Protein AF-A0A1G1I8S2-F1 (afdb_monomer_lite)

pLDDT: mean 84.6, std 17.24, range [34.38, 97.88]

Foldseek 3Di:
DDPPDDLVVLLVVLLVVLVVVCLLPPCNVVLVVLVCQLVVDDDPSVVVSLVVLVVSCVVRVVSLSSLSSNLSSLVVVCVRPVDLVSLVVNLVSLVSNQVVCVVVDDDPCNVVSVVSNCVSCVSVVHHPPPPPDDPDPDPPDDDDD

Sequence (145 aa):
MDLHFDPAIAAQVAFQLASTRNELGPDRELAHELEATFSASAGEEATQAYRQLLILGDRHHDAQAFQEFLIYSTWQQAAEDPMAEHFHRGRELCSRFLARAETAGAVKSLAQVRALRASFLSALGEKEADEIGDEYDRDAIKGGD

Secondary structure (DSSP, 8-state):
------HHHHHHHHHHHHHHTTTTGGGHHHHHHHHHHHHH--THHHHHHHHHHHHHHHHTTT-HHHHHHHHHHHHHHHHHS--HHHHHHHHHHHHHHHHHHHHH---TTHHHHHHHHHHHHHHHTPPP--S--S-SSS-S-----

Radius of gyration: 18.28 Å; chains: 1; bounding box: 35×43×71 Å

Structure (mmCIF, N/CA/C/O backbone):
data_AF-A0A1G1I8S2-F1
#
_entry.id   AF-A0A1G1I8S2-F1
#
loop_
_atom_site.group_PDB
_atom_site.id
_atom_site.type_symbol
_atom_site.label_atom_id
_atom_site.label_alt_id
_atom_site.label_comp_id
_atom_site.label_asym_id
_atom_site.label_entity_id
_atom_site.label_seq_id
_atom_site.pdbx_PDB_ins_code
_atom_site.Cartn_x
_atom_site.Cartn_y
_atom_site.Cartn_z
_atom_site.occupancy
_atom_site.B_iso_or_equiv
_atom_site.auth_seq_id
_atom_site.auth_comp_id
_atom_site.auth_asym_id
_atom_site.auth_atom_id
_atom_site.pdbx_PDB_model_num
ATOM 1 N N . MET A 1 1 ? -3.981 23.234 -11.267 1.00 34.38 1 MET A N 1
ATOM 2 C CA . MET A 1 1 ? -3.387 23.476 -9.938 1.00 34.38 1 MET A CA 1
ATOM 3 C C . MET A 1 1 ? -2.998 22.102 -9.439 1.00 34.38 1 MET A C 1
ATOM 5 O O . MET A 1 1 ? -3.844 21.402 -8.899 1.00 34.38 1 MET A O 1
ATOM 9 N N . ASP A 1 2 ? -1.794 21.665 -9.802 1.00 45.53 2 ASP A N 1
ATOM 10 C CA . ASP A 1 2 ? -1.298 20.329 -9.479 1.00 45.53 2 ASP A CA 1
ATOM 11 C C . ASP A 1 2 ? -1.119 20.242 -7.968 1.00 45.53 2 ASP A C 1
ATOM 13 O O . ASP A 1 2 ? -0.178 20.807 -7.409 1.00 45.53 2 ASP A O 1
ATOM 17 N N . LEU A 1 3 ? -2.072 19.600 -7.286 1.00 46.50 3 LEU A N 1
ATOM 18 C CA . LEU A 1 3 ? -1.819 19.131 -5.933 1.00 46.50 3 LEU A CA 1
ATOM 19 C C . LEU A 1 3 ? -0.637 18.173 -6.046 1.00 46.50 3 LEU A C 1
ATOM 21 O O . LEU A 1 3 ? -0.761 17.108 -6.648 1.00 46.50 3 LEU A O 1
ATOM 25 N N . HIS A 1 4 ? 0.506 18.589 -5.509 1.00 63.44 4 HIS A N 1
ATOM 26 C CA . HIS A 1 4 ? 1.682 17.750 -5.375 1.00 63.44 4 HIS A CA 1
ATOM 27 C C . HIS A 1 4 ? 1.267 16.502 -4.588 1.00 63.44 4 HIS A C 1
ATOM 29 O O . HIS A 1 4 ? 0.949 16.584 -3.402 1.00 63.44 4 HIS A O 1
ATOM 35 N N . PHE A 1 5 ? 1.134 15.376 -5.287 1.00 76.75 5 PHE A N 1
ATOM 36 C CA . PHE A 1 5 ? 0.776 14.108 -4.677 1.00 76.75 5 PHE A CA 1
ATOM 37 C C . PHE A 1 5 ? 1.990 13.603 -3.904 1.00 76.75 5 PHE A C 1
ATOM 39 O O . PHE A 1 5 ? 3.005 13.265 -4.507 1.00 76.75 5 PHE A O 1
ATOM 46 N N . ASP A 1 6 ? 1.872 13.580 -2.580 1.00 88.25 6 ASP A N 1
ATOM 47 C CA . ASP A 1 6 ? 2.870 13.008 -1.685 1.00 88.25 6 ASP A CA 1
ATOM 48 C C . ASP A 1 6 ? 2.371 11.631 -1.206 1.00 88.25 6 ASP A C 1
ATOM 50 O O . ASP A 1 6 ? 1.392 11.567 -0.451 1.00 88.25 6 ASP A O 1
ATOM 54 N N . PRO A 1 7 ? 3.003 10.526 -1.642 1.00 86.56 7 PRO A N 1
ATOM 55 C CA . PRO A 1 7 ? 2.618 9.177 -1.241 1.00 86.56 7 PRO A CA 1
ATOM 56 C C . PRO A 1 7 ? 2.683 8.940 0.273 1.00 86.56 7 PRO A C 1
ATOM 58 O O . PRO A 1 7 ? 1.907 8.142 0.785 1.00 86.56 7 PRO A O 1
ATOM 61 N N . ALA A 1 8 ? 3.573 9.612 1.009 1.00 90.56 8 ALA A N 1
ATOM 62 C CA . ALA A 1 8 ? 3.678 9.491 2.465 1.00 90.56 8 ALA A CA 1
ATOM 63 C C . ALA A 1 8 ? 2.540 10.163 3.197 1.00 90.56 8 ALA A C 1
ATOM 65 O O . ALA A 1 8 ? 1.901 9.536 4.046 1.00 90.56 8 ALA A O 1
ATOM 66 N N . ILE A 1 9 ? 2.198 11.379 2.794 1.00 91.62 9 ILE A N 1
ATOM 67 C CA . ILE A 1 9 ? 1.018 12.043 3.345 1.00 91.62 9 ILE A CA 1
ATOM 68 C C . ILE A 1 9 ? -0.246 11.253 2.972 1.00 91.62 9 ILE A C 1
ATOM 70 O O . ILE A 1 9 ? -1.117 11.049 3.818 1.00 91.62 9 ILE A O 1
ATOM 74 N N . ALA A 1 10 ? -0.345 10.760 1.733 1.00 92.19 10 ALA A N 1
ATOM 75 C CA . ALA A 1 10 ? -1.489 9.971 1.281 1.00 92.19 10 ALA A CA 1
ATOM 76 C C . ALA A 1 10 ? -1.636 8.648 2.054 1.00 92.19 10 ALA A C 1
ATOM 78 O O . ALA A 1 10 ? -2.745 8.328 2.485 1.00 92.19 10 ALA A O 1
ATOM 79 N N . ALA A 1 11 ? -0.536 7.921 2.286 1.00 94.25 11 ALA A N 1
ATOM 80 C CA . ALA A 1 11 ? -0.514 6.710 3.108 1.00 94.25 11 ALA A CA 1
ATOM 81 C C . ALA A 1 11 ? -1.011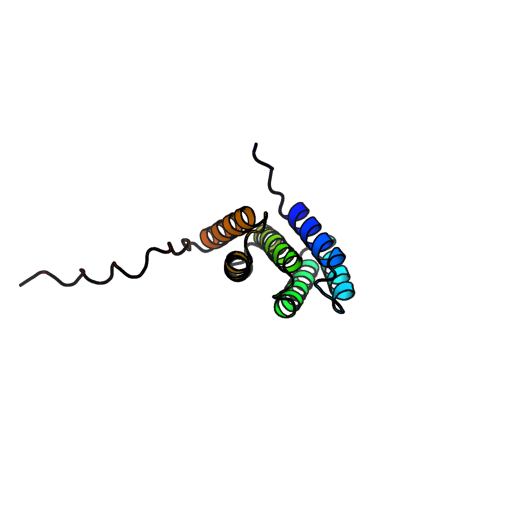 7.000 4.528 1.00 94.25 11 ALA A C 1
ATOM 83 O O . ALA A 1 11 ? -1.939 6.345 5.005 1.00 94.25 11 ALA A O 1
ATOM 84 N N . GLN A 1 12 ? -0.468 8.035 5.173 1.00 93.94 12 GLN A N 1
ATOM 85 C CA . GLN A 1 12 ? -0.847 8.395 6.536 1.00 93.94 12 GLN A CA 1
ATOM 86 C C . GLN A 1 12 ? -2.333 8.766 6.637 1.00 93.94 12 GLN A C 1
ATOM 88 O O . GLN A 1 12 ? -3.034 8.298 7.535 1.00 93.94 12 GLN A O 1
ATOM 93 N N . VAL A 1 13 ? -2.846 9.568 5.700 1.00 94.06 13 VAL A N 1
ATOM 94 C CA . VAL A 1 13 ? -4.268 9.945 5.657 1.00 94.06 13 VAL A CA 1
ATOM 95 C C . VAL A 1 13 ? -5.162 8.720 5.453 1.00 94.06 13 VAL A C 1
ATOM 97 O O . VAL A 1 13 ? -6.173 8.584 6.147 1.00 94.06 13 VAL A O 1
ATOM 100 N N . ALA A 1 14 ? -4.796 7.823 4.537 1.00 94.44 14 ALA A N 1
ATOM 101 C CA . ALA A 1 14 ? -5.543 6.598 4.271 1.00 94.44 14 ALA A CA 1
ATOM 102 C C . ALA A 1 14 ? -5.574 5.675 5.501 1.00 94.44 14 ALA A C 1
ATOM 104 O O . ALA A 1 14 ? -6.636 5.181 5.881 1.00 94.44 14 ALA A O 1
ATOM 105 N N . PHE A 1 15 ? -4.447 5.530 6.199 1.00 96.62 15 PHE A N 1
ATOM 106 C CA . PHE A 1 15 ? -4.366 4.725 7.415 1.00 96.62 15 PHE A CA 1
ATOM 107 C C . PHE A 1 15 ? -5.220 5.299 8.555 1.00 96.62 15 PHE A C 1
ATOM 109 O O . PHE A 1 15 ? -6.018 4.585 9.162 1.00 96.62 15 PHE A O 1
ATOM 116 N N . GLN A 1 16 ? -5.151 6.614 8.794 1.00 95.25 16 GLN A N 1
ATOM 117 C CA . GLN A 1 16 ? -6.000 7.283 9.790 1.00 95.25 16 GLN A CA 1
ATOM 118 C C . GLN A 1 16 ? -7.493 7.126 9.476 1.00 95.25 16 GLN A C 1
ATOM 120 O O . GLN A 1 16 ? -8.316 6.942 10.381 1.00 95.25 16 GLN A O 1
ATOM 125 N N . LEU A 1 17 ? -7.858 7.167 8.192 1.00 94.62 17 LEU A N 1
ATOM 126 C CA . LEU A 1 17 ? -9.229 6.941 7.752 1.00 94.62 17 LEU A CA 1
ATOM 127 C C . LEU A 1 17 ? -9.672 5.494 8.008 1.00 94.62 17 LEU A C 1
ATOM 129 O O . LEU A 1 17 ? -10.776 5.297 8.520 1.00 94.62 17 LEU A O 1
ATOM 133 N N . ALA A 1 18 ? -8.818 4.509 7.719 1.00 95.25 18 ALA A N 1
ATOM 134 C CA . ALA A 1 18 ? -9.076 3.096 7.999 1.00 95.25 18 ALA A CA 1
ATOM 135 C C . ALA A 1 18 ? -9.318 2.853 9.497 1.00 95.25 18 ALA A C 1
ATOM 137 O O . ALA A 1 18 ? -10.294 2.195 9.872 1.00 95.25 18 ALA A O 1
ATOM 138 N N . SER A 1 19 ? -8.499 3.460 10.362 1.00 93.50 19 SER A N 1
ATOM 139 C CA . SER A 1 19 ? -8.663 3.384 11.818 1.00 93.50 19 SER A CA 1
ATOM 140 C C . SER A 1 19 ? -9.941 4.071 12.298 1.00 93.50 19 SER A C 1
ATOM 142 O O . SER A 1 19 ? -10.679 3.497 13.097 1.00 93.50 19 SER A O 1
ATOM 144 N N . THR A 1 20 ? -10.258 5.260 1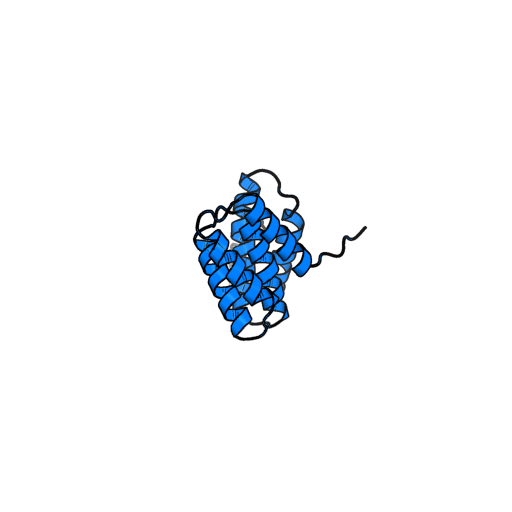1.774 1.00 94.94 20 THR A N 1
ATOM 145 C CA . THR A 1 20 ? -11.479 6.010 12.133 1.00 94.94 20 THR A CA 1
ATOM 146 C C . THR A 1 20 ? -12.748 5.255 11.742 1.00 94.94 20 THR A C 1
ATOM 148 O O . THR A 1 20 ? -13.736 5.257 12.473 1.00 94.94 20 THR A O 1
ATOM 151 N N . ARG A 1 21 ? -12.725 4.586 10.587 1.00 94.44 21 ARG A N 1
ATOM 152 C CA . ARG A 1 21 ? -13.821 3.744 10.092 1.00 94.44 21 ARG A CA 1
ATOM 153 C C . ARG A 1 21 ? -13.850 2.355 10.725 1.00 94.44 21 ARG A C 1
ATOM 155 O O . ARG A 1 21 ? -14.784 1.602 10.465 1.00 94.44 21 ARG A O 1
ATOM 162 N N . ASN A 1 22 ? -12.857 2.031 11.553 1.00 95.12 22 ASN A N 1
ATOM 163 C CA . ASN A 1 22 ? -12.676 0.723 12.167 1.00 95.12 22 ASN A CA 1
ATOM 164 C C . ASN A 1 22 ? -12.658 -0.421 11.132 1.00 95.12 22 ASN A C 1
ATOM 166 O O . ASN A 1 22 ? -13.179 -1.501 11.402 1.00 95.12 22 ASN A O 1
ATOM 170 N N . GLU A 1 23 ? -12.062 -0.182 9.954 1.00 95.38 23 GLU A N 1
ATOM 171 C CA . GLU A 1 23 ? -12.053 -1.147 8.840 1.00 95.38 23 GLU A CA 1
ATOM 172 C C . GLU A 1 23 ? -11.310 -2.444 9.198 1.00 95.38 23 GLU A C 1
ATOM 174 O O . GLU A 1 23 ? -11.647 -3.503 8.691 1.00 95.38 23 GLU A O 1
ATOM 179 N N . LEU A 1 24 ? -10.341 -2.371 10.115 1.00 96.06 24 LEU A N 1
ATOM 180 C CA . LEU A 1 24 ? -9.497 -3.500 10.526 1.00 96.06 24 LEU A CA 1
ATOM 181 C C . LEU A 1 24 ? -10.046 -4.300 11.716 1.00 96.06 24 LEU A C 1
ATOM 183 O O . LEU A 1 24 ? -9.479 -5.330 12.086 1.00 96.06 24 LEU A O 1
ATOM 187 N N . GLY A 1 25 ? -11.127 -3.824 12.344 1.00 95.06 25 GLY A N 1
ATOM 188 C CA . GLY A 1 25 ? -11.752 -4.468 13.499 1.00 95.06 25 GLY A CA 1
ATOM 189 C C . GLY A 1 25 ? -10.737 -4.900 14.577 1.00 95.06 25 GLY A C 1
ATOM 190 O O . GLY A 1 25 ? -10.075 -4.039 15.158 1.00 95.06 25 GLY A O 1
ATOM 191 N N . PRO A 1 26 ? -10.612 -6.209 14.875 1.00 95.50 26 PRO A N 1
ATOM 192 C CA . PRO A 1 26 ? -9.720 -6.710 15.921 1.00 95.50 26 PRO A CA 1
ATOM 193 C C . PRO A 1 26 ? -8.227 -6.594 15.582 1.00 95.50 26 PRO A C 1
ATOM 195 O O . PRO A 1 26 ? -7.413 -6.547 16.497 1.00 95.50 26 PRO A O 1
ATOM 198 N N . ASP A 1 27 ? -7.847 -6.516 14.302 1.00 97.12 27 ASP A N 1
ATOM 199 C CA . ASP A 1 27 ? -6.438 -6.403 13.898 1.00 97.12 27 ASP A CA 1
ATOM 200 C C . ASP A 1 27 ? -5.927 -4.946 13.956 1.00 97.12 27 ASP A C 1
ATOM 202 O O . ASP A 1 27 ? -4.784 -4.672 13.596 1.00 97.12 27 ASP A O 1
ATOM 206 N N . ARG A 1 28 ? -6.756 -3.991 14.411 1.00 96.00 28 ARG A N 1
ATOM 207 C CA . ARG A 1 28 ? -6.433 -2.555 14.422 1.00 96.00 28 ARG A CA 1
ATOM 208 C C . ARG A 1 28 ? -5.180 -2.230 15.236 1.00 96.00 28 ARG A C 1
ATOM 210 O O . ARG A 1 28 ? -4.356 -1.454 14.771 1.00 96.00 28 ARG A O 1
ATOM 217 N N . GLU A 1 29 ? -5.044 -2.784 16.441 1.00 96.75 29 GLU A N 1
ATOM 218 C CA . GLU A 1 29 ? -3.879 -2.514 17.302 1.00 96.75 29 GLU A CA 1
ATOM 219 C C . GLU A 1 29 ? -2.588 -3.017 16.656 1.00 96.75 29 GLU A C 1
ATOM 221 O O . GLU A 1 29 ? -1.637 -2.252 16.518 1.00 96.75 29 GLU A O 1
ATOM 226 N N . LEU A 1 30 ? -2.609 -4.248 16.138 1.00 97.38 30 LEU A N 1
ATOM 227 C CA . LEU A 1 30 ? -1.483 -4.817 15.402 1.00 97.38 30 LEU A CA 1
ATOM 228 C C . LEU A 1 30 ? -1.113 -3.963 14.180 1.00 97.38 30 LEU A C 1
ATOM 230 O O . LEU A 1 30 ? 0.061 -3.702 13.938 1.00 97.38 30 LEU A O 1
ATOM 234 N N . ALA A 1 31 ? -2.099 -3.492 13.416 1.00 97.56 31 ALA A N 1
ATOM 235 C CA . ALA A 1 31 ? -1.834 -2.633 12.268 1.00 97.56 31 ALA A CA 1
ATOM 236 C C . ALA A 1 31 ? -1.178 -1.302 12.667 1.00 97.56 31 ALA A C 1
ATOM 238 O O . ALA A 1 31 ? -0.307 -0.829 11.944 1.00 97.56 31 ALA A O 1
ATOM 239 N N . HIS A 1 32 ? -1.560 -0.711 13.806 1.00 97.38 32 HIS A N 1
ATOM 240 C CA . HIS A 1 32 ? -0.922 0.503 14.325 1.00 97.38 32 HIS A CA 1
ATOM 241 C C . HIS A 1 32 ? 0.528 0.266 14.744 1.00 97.38 32 HIS A C 1
ATOM 243 O O . HIS A 1 32 ? 1.375 1.110 14.471 1.00 97.38 32 HIS A O 1
ATOM 249 N N . GLU A 1 33 ? 0.824 -0.863 15.387 1.00 97.69 33 GLU A N 1
ATOM 250 C CA . GLU A 1 33 ? 2.198 -1.219 15.753 1.00 97.69 33 GLU A CA 1
ATOM 251 C C . GLU A 1 33 ? 3.069 -1.390 14.507 1.00 97.69 33 GLU A C 1
ATOM 253 O O . GLU A 1 33 ? 4.144 -0.802 14.413 1.00 97.69 33 GLU A O 1
ATOM 258 N N . LEU A 1 34 ? 2.571 -2.129 13.513 1.00 97.88 34 LEU A N 1
ATOM 259 C CA . LEU A 1 34 ? 3.284 -2.356 12.261 1.00 97.88 34 LEU A CA 1
ATOM 260 C C . LEU A 1 34 ? 3.473 -1.069 11.453 1.00 97.88 34 LEU A C 1
ATOM 262 O O . LEU A 1 34 ? 4.549 -0.858 10.903 1.00 97.88 34 LEU A O 1
ATOM 266 N N . GLU A 1 35 ? 2.461 -0.203 11.376 1.00 97.12 35 GLU A N 1
ATOM 267 C CA . GLU A 1 35 ? 2.588 1.095 10.706 1.00 97.12 35 GLU A CA 1
ATOM 268 C C . GLU A 1 35 ? 3.585 2.003 11.431 1.00 97.12 35 GLU A C 1
ATOM 270 O O . GLU A 1 35 ? 4.430 2.608 10.777 1.00 97.12 35 GLU A O 1
ATOM 275 N N . ALA A 1 36 ? 3.570 2.032 12.766 1.00 96.38 36 ALA A N 1
ATOM 276 C CA . ALA A 1 36 ? 4.540 2.799 13.540 1.00 96.38 36 ALA A CA 1
ATOM 277 C C . ALA A 1 36 ? 5.976 2.305 13.309 1.00 96.38 36 ALA A C 1
ATOM 279 O O . ALA A 1 36 ? 6.871 3.126 13.108 1.00 96.38 36 ALA A O 1
ATOM 280 N N . THR A 1 37 ? 6.204 0.986 13.289 1.00 96.62 37 THR A N 1
ATOM 281 C CA . THR A 1 37 ? 7.514 0.407 12.949 1.00 96.62 37 THR A CA 1
ATOM 282 C C . THR A 1 37 ? 7.907 0.736 11.513 1.00 96.62 37 THR A C 1
ATOM 284 O O . THR A 1 37 ? 9.022 1.188 11.276 1.00 96.62 37 THR A O 1
ATOM 287 N N . PHE A 1 38 ? 6.997 0.567 10.553 1.00 94.81 38 PHE A N 1
ATOM 288 C CA . PHE A 1 38 ? 7.242 0.889 9.149 1.00 94.81 38 PHE A CA 1
ATOM 289 C C . PHE A 1 38 ? 7.667 2.352 8.953 1.00 94.81 38 PHE A C 1
ATOM 291 O O . PHE A 1 38 ? 8.637 2.618 8.252 1.00 94.81 38 PHE A O 1
ATOM 298 N N . SER A 1 39 ? 6.977 3.285 9.609 1.00 91.94 39 SER A N 1
ATOM 299 C CA . SER A 1 39 ? 7.213 4.726 9.483 1.00 91.94 39 SER A CA 1
ATOM 300 C C . SER A 1 39 ? 8.429 5.232 10.276 1.00 91.94 39 SER A C 1
ATOM 302 O O . SER A 1 39 ? 8.976 6.283 9.943 1.00 91.94 39 SER A O 1
ATOM 304 N N . ALA A 1 40 ? 8.842 4.534 11.342 1.00 93.31 40 ALA A N 1
ATOM 305 C CA . ALA A 1 40 ? 9.940 4.956 12.220 1.00 93.31 40 ALA A CA 1
ATOM 306 C C . ALA A 1 40 ? 11.281 4.250 11.949 1.00 93.31 40 ALA A C 1
ATOM 308 O O . ALA A 1 40 ? 12.319 4.739 12.404 1.00 93.31 40 ALA A O 1
ATOM 309 N N . SER A 1 41 ? 11.266 3.123 11.235 1.00 91.94 41 SER A N 1
ATOM 310 C CA . SER A 1 41 ? 12.451 2.313 10.930 1.00 91.94 41 SER A CA 1
ATOM 311 C C . SER A 1 41 ? 12.869 2.426 9.458 1.00 91.94 41 SER A C 1
ATOM 313 O O . SER A 1 41 ? 12.228 3.098 8.657 1.00 91.94 41 SER A O 1
ATOM 315 N N . ALA A 1 42 ? 13.975 1.771 9.095 1.00 87.88 42 ALA A N 1
ATOM 316 C CA . ALA A 1 42 ? 14.474 1.681 7.721 1.00 87.88 42 ALA A CA 1
ATOM 317 C C . ALA A 1 42 ? 15.047 0.283 7.443 1.00 87.88 42 ALA A C 1
ATOM 319 O O . ALA A 1 42 ? 15.328 -0.482 8.373 1.00 87.88 42 ALA A O 1
ATOM 320 N N . GLY A 1 43 ? 15.255 -0.051 6.168 1.00 88.75 43 GLY A N 1
ATOM 321 C CA . GLY A 1 43 ? 15.865 -1.320 5.772 1.00 88.75 43 GLY A CA 1
ATOM 322 C C . GLY A 1 43 ? 15.023 -2.539 6.167 1.00 88.75 43 GLY A C 1
ATOM 323 O O . GLY A 1 43 ? 13.814 -2.578 5.937 1.00 88.75 43 GLY A O 1
ATOM 324 N N . GLU A 1 44 ? 15.660 -3.561 6.747 1.00 90.62 44 GLU A N 1
ATOM 325 C CA . GLU A 1 44 ? 15.012 -4.858 6.988 1.00 90.62 44 GLU A CA 1
ATOM 326 C C . GLU A 1 44 ? 13.820 -4.768 7.955 1.00 90.62 44 GLU A C 1
ATOM 328 O O . GLU A 1 44 ? 12.798 -5.408 7.720 1.00 90.62 44 GLU A O 1
ATOM 333 N N . GLU A 1 45 ? 13.910 -3.950 9.004 1.00 93.38 45 GLU A N 1
ATOM 334 C CA . GLU A 1 45 ? 12.832 -3.811 9.991 1.00 93.38 45 GLU A CA 1
ATOM 335 C C . GLU A 1 45 ? 11.574 -3.183 9.370 1.00 93.38 45 GLU A C 1
ATOM 337 O O . GLU A 1 45 ? 10.476 -3.729 9.506 1.00 93.38 45 GLU A O 1
ATOM 342 N N . ALA A 1 46 ? 11.739 -2.100 8.601 1.00 92.19 46 ALA A N 1
ATOM 343 C CA . ALA A 1 46 ? 10.642 -1.484 7.855 1.00 92.19 46 ALA A CA 1
ATOM 344 C C . ALA A 1 46 ? 10.063 -2.454 6.810 1.00 92.19 46 ALA A C 1
ATOM 346 O O . ALA A 1 46 ? 8.845 -2.608 6.707 1.00 92.19 46 ALA A O 1
ATOM 347 N N . THR A 1 47 ? 10.927 -3.190 6.103 1.00 91.56 47 THR A N 1
ATOM 348 C CA . THR A 1 47 ? 10.513 -4.197 5.111 1.00 91.56 47 THR A CA 1
ATOM 349 C C . THR A 1 47 ? 9.680 -5.311 5.751 1.00 91.56 47 THR A C 1
ATOM 351 O O . THR A 1 47 ? 8.668 -5.744 5.193 1.00 91.56 47 THR A O 1
ATOM 354 N N . GLN A 1 48 ? 10.076 -5.798 6.930 1.00 94.94 48 GLN A N 1
ATOM 355 C CA . GLN A 1 48 ? 9.329 -6.825 7.656 1.00 94.94 48 GLN A CA 1
ATOM 356 C C . GLN A 1 48 ? 7.969 -6.300 8.129 1.00 94.94 48 GLN A C 1
ATOM 358 O O . GLN A 1 48 ? 6.960 -6.981 7.925 1.00 94.94 48 GLN A O 1
ATOM 363 N N . ALA A 1 49 ? 7.918 -5.087 8.686 1.00 96.81 49 ALA A N 1
ATOM 364 C CA . ALA A 1 49 ? 6.667 -4.453 9.093 1.00 96.81 49 ALA A CA 1
ATOM 365 C C . ALA A 1 49 ? 5.712 -4.265 7.901 1.00 96.81 49 ALA A C 1
ATOM 367 O O . ALA A 1 49 ? 4.548 -4.666 7.962 1.00 96.81 49 ALA A O 1
ATOM 368 N N . TYR A 1 50 ? 6.227 -3.776 6.771 1.00 95.94 50 TYR A N 1
ATOM 369 C CA . TYR A 1 50 ? 5.492 -3.664 5.512 1.00 95.94 50 TYR A CA 1
ATOM 370 C C . TYR A 1 50 ? 4.937 -5.012 5.030 1.00 95.94 50 TYR A C 1
ATOM 372 O O . TYR A 1 50 ? 3.759 -5.116 4.682 1.00 95.94 50 TYR A O 1
ATOM 380 N N . ARG A 1 51 ? 5.737 -6.083 5.060 1.00 95.69 51 ARG A N 1
ATOM 381 C CA . ARG A 1 51 ? 5.269 -7.430 4.686 1.00 95.69 51 ARG A CA 1
ATOM 382 C C . ARG A 1 51 ? 4.131 -7.918 5.584 1.00 95.69 51 ARG A C 1
ATOM 384 O O . ARG A 1 51 ? 3.186 -8.523 5.084 1.00 95.69 51 ARG A O 1
ATOM 391 N N . GLN A 1 52 ? 4.180 -7.640 6.886 1.00 97.88 52 GLN A N 1
ATOM 392 C CA . GLN A 1 52 ? 3.081 -7.982 7.796 1.00 97.88 52 GLN A CA 1
ATOM 393 C C . GLN A 1 52 ? 1.820 -7.146 7.519 1.00 97.88 52 GLN A C 1
ATOM 395 O O . GLN A 1 52 ? 0.714 -7.688 7.532 1.00 97.88 52 GLN A O 1
ATOM 400 N N . LEU A 1 53 ? 1.966 -5.861 7.178 1.00 97.88 53 LEU A N 1
ATOM 401 C CA . LEU A 1 53 ? 0.849 -5.016 6.738 1.00 97.88 53 LEU A CA 1
ATOM 402 C C . LEU A 1 53 ? 0.191 -5.563 5.463 1.00 97.88 53 LEU A C 1
ATOM 404 O O . LEU A 1 53 ? -1.036 -5.598 5.379 1.00 97.88 53 LEU A O 1
ATOM 408 N N . LEU A 1 54 ? 0.976 -6.067 4.504 1.00 97.06 54 LEU A N 1
ATOM 409 C CA . LEU A 1 54 ? 0.441 -6.735 3.312 1.00 97.06 54 LEU A CA 1
ATOM 410 C C . LEU A 1 54 ? -0.377 -7.988 3.657 1.00 97.06 54 LEU A C 1
ATOM 412 O O . LEU A 1 54 ? -1.428 -8.203 3.056 1.00 97.06 54 LEU A O 1
ATOM 416 N N . ILE A 1 55 ? 0.078 -8.795 4.622 1.00 96.88 55 ILE A N 1
ATOM 417 C CA . ILE A 1 55 ? -0.646 -9.991 5.087 1.00 96.88 55 ILE A CA 1
ATOM 418 C C . ILE A 1 55 ? -1.979 -9.598 5.736 1.00 96.88 55 ILE A C 1
ATOM 420 O O . ILE A 1 55 ? -3.007 -10.229 5.477 1.00 96.88 55 ILE A O 1
ATOM 424 N N . LEU A 1 56 ? -1.992 -8.535 6.548 1.00 96.81 56 LEU A N 1
ATOM 425 C CA . LEU A 1 56 ? -3.241 -7.964 7.058 1.00 96.81 56 LEU A CA 1
ATOM 426 C C . LEU A 1 56 ? -4.139 -7.483 5.913 1.00 96.81 56 LEU A C 1
ATOM 428 O O . LEU A 1 56 ? -5.348 -7.695 5.956 1.00 96.81 56 LEU A O 1
ATOM 432 N N . GLY A 1 57 ? -3.553 -6.909 4.864 1.00 95.50 57 GLY A N 1
ATOM 433 C CA . GLY A 1 57 ? -4.260 -6.458 3.669 1.00 95.50 57 GLY A CA 1
ATOM 434 C C . GLY A 1 57 ? -5.018 -7.565 2.956 1.00 95.50 57 GLY A C 1
ATOM 435 O O . GLY A 1 57 ? -6.158 -7.359 2.551 1.00 95.50 57 GLY A O 1
ATOM 436 N N . ASP A 1 58 ? -4.421 -8.749 2.842 1.00 94.06 58 ASP A N 1
ATOM 437 C CA . ASP A 1 58 ? -5.083 -9.899 2.225 1.00 94.06 58 ASP A CA 1
ATOM 438 C C . ASP A 1 58 ? -6.271 -10.402 3.076 1.00 94.06 58 ASP A C 1
ATOM 440 O O . ASP A 1 58 ? -7.284 -10.846 2.529 1.00 94.06 58 ASP A O 1
ATOM 444 N N . ARG A 1 59 ? -6.202 -10.271 4.412 1.00 94.50 59 ARG A N 1
ATOM 445 C CA . ARG A 1 59 ? -7.323 -10.585 5.325 1.00 94.50 59 ARG A CA 1
ATOM 446 C C . ARG A 1 59 ? -8.445 -9.543 5.252 1.00 94.50 59 ARG A C 1
ATOM 448 O O . ARG A 1 59 ? -9.610 -9.915 5.352 1.00 94.50 59 ARG A O 1
ATOM 455 N N . HIS A 1 60 ? -8.091 -8.278 5.028 1.00 94.00 60 HIS A N 1
ATOM 456 C CA . HIS A 1 60 ? -8.990 -7.117 4.980 1.00 94.00 60 HIS A CA 1
ATOM 457 C C . HIS A 1 60 ? -9.092 -6.534 3.564 1.00 94.00 60 HIS A C 1
ATOM 459 O O . HIS A 1 60 ? -8.948 -5.330 3.343 1.00 94.00 60 HIS A O 1
ATOM 465 N N . HIS A 1 61 ? -9.323 -7.390 2.567 1.00 89.81 61 HIS A N 1
ATOM 466 C CA . HIS A 1 61 ? -9.451 -6.976 1.161 1.00 89.81 61 HIS A CA 1
ATOM 467 C C . HIS A 1 61 ? -10.639 -6.024 0.921 1.00 89.81 61 HIS A C 1
ATOM 469 O O . HIS A 1 61 ? -10.691 -5.311 -0.088 1.00 89.81 61 HIS A O 1
ATOM 475 N N . ASP A 1 62 ? -11.599 -5.997 1.848 1.00 89.75 62 ASP A N 1
ATOM 476 C CA . ASP A 1 62 ? -12.754 -5.118 1.824 1.00 89.75 62 ASP A CA 1
ATOM 477 C C . ASP A 1 62 ? -12.530 -3.756 2.527 1.00 89.75 62 ASP A C 1
ATOM 479 O O . ASP A 1 62 ? -13.299 -2.817 2.281 1.00 89.75 62 ASP A O 1
ATOM 483 N N . ALA A 1 63 ? -11.443 -3.596 3.289 1.00 93.50 63 ALA A N 1
ATOM 484 C CA . ALA A 1 63 ? -11.051 -2.360 3.971 1.00 93.50 63 ALA A CA 1
ATOM 485 C C . ALA A 1 63 ? -10.489 -1.320 2.990 1.00 93.50 63 ALA A C 1
ATOM 487 O O . ALA A 1 63 ? -9.296 -1.276 2.703 1.00 93.50 63 ALA A O 1
ATOM 488 N N . GLN A 1 64 ? -11.364 -0.495 2.422 1.00 92.31 64 GLN A N 1
ATOM 489 C CA . GLN A 1 64 ? -11.017 0.394 1.316 1.00 92.31 64 GLN A CA 1
ATOM 490 C C . GLN A 1 64 ? -9.871 1.364 1.638 1.00 92.31 64 GLN A C 1
ATOM 492 O O . GLN A 1 64 ? -8.934 1.468 0.848 1.00 92.31 64 GLN A O 1
ATOM 497 N N . ALA A 1 65 ? -9.937 2.075 2.763 1.00 93.56 65 ALA A N 1
ATOM 498 C CA . ALA A 1 65 ? -8.900 3.029 3.135 1.00 93.56 65 ALA A CA 1
ATOM 499 C C . ALA A 1 65 ? -7.597 2.308 3.512 1.00 93.56 65 ALA A C 1
ATOM 501 O O . ALA A 1 65 ? -6.508 2.801 3.222 1.00 93.56 65 ALA A O 1
ATOM 502 N N . PHE A 1 66 ? -7.686 1.100 4.075 1.00 96.62 66 PHE A N 1
ATOM 503 C CA . PHE A 1 66 ? -6.491 0.299 4.329 1.00 96.62 66 PHE A CA 1
ATOM 504 C C . PHE A 1 66 ? -5.821 -0.184 3.035 1.00 96.62 66 PHE A C 1
ATOM 506 O O . PHE A 1 66 ? -4.600 -0.135 2.921 1.00 96.62 66 PHE A O 1
ATOM 513 N N . GLN A 1 67 ? -6.591 -0.580 2.019 1.00 95.94 67 GLN A N 1
ATOM 514 C CA . GLN A 1 67 ? -6.030 -0.943 0.713 1.00 95.94 67 GLN A CA 1
ATOM 515 C C . GLN A 1 67 ? -5.351 0.254 0.025 1.00 95.94 67 GLN A C 1
ATOM 517 O O . GLN A 1 67 ? -4.295 0.088 -0.583 1.00 95.94 67 GLN A O 1
ATOM 522 N N . GLU A 1 68 ? -5.903 1.466 0.153 1.00 94.75 68 GLU A N 1
ATOM 523 C CA . GLU A 1 68 ? -5.243 2.695 -0.320 1.00 94.75 68 GLU A CA 1
ATOM 524 C C . GLU A 1 68 ? -3.906 2.925 0.389 1.00 94.75 68 GLU A C 1
ATOM 526 O O . GLU A 1 68 ? -2.900 3.179 -0.274 1.00 94.75 68 GLU A O 1
ATOM 531 N N . PHE A 1 69 ? -3.879 2.775 1.717 1.00 96.69 69 PHE A N 1
ATOM 532 C CA . PHE A 1 69 ? -2.646 2.835 2.500 1.00 96.69 69 PHE A CA 1
ATOM 533 C C . PHE A 1 69 ? -1.593 1.861 1.956 1.00 96.69 69 PHE A C 1
ATOM 535 O O . PHE A 1 69 ? -0.480 2.284 1.655 1.00 96.69 69 PHE A O 1
ATOM 542 N N . LEU A 1 70 ? -1.956 0.594 1.726 1.00 97.62 70 LEU A N 1
ATOM 543 C CA . LEU A 1 70 ? -1.022 -0.406 1.202 1.00 97.62 70 LEU A CA 1
ATOM 544 C C . LEU A 1 70 ? -0.485 -0.038 -0.184 1.00 97.62 70 LEU A C 1
ATOM 546 O O . LEU A 1 70 ? 0.704 -0.222 -0.434 1.00 97.62 70 LEU A O 1
ATOM 550 N N . ILE A 1 71 ? -1.313 0.511 -1.077 1.00 96.50 71 ILE A N 1
ATOM 551 C CA . ILE A 1 71 ? -0.870 0.976 -2.402 1.00 96.50 71 ILE A CA 1
ATOM 552 C C . ILE A 1 71 ? 0.184 2.082 -2.261 1.00 96.50 71 ILE A C 1
ATOM 554 O O . ILE A 1 71 ? 1.239 2.018 -2.898 1.00 96.50 71 ILE A O 1
ATOM 558 N N . TYR A 1 72 ? -0.075 3.076 -1.411 1.00 95.56 72 TYR A N 1
ATOM 559 C CA . TYR A 1 72 ? 0.837 4.200 -1.205 1.00 95.56 72 TYR A CA 1
ATOM 560 C C . TYR A 1 72 ? 2.140 3.778 -0.516 1.00 95.56 72 TYR A C 1
ATOM 562 O O . TYR A 1 72 ? 3.217 4.165 -0.969 1.00 95.56 72 TYR A O 1
ATOM 570 N N . SER A 1 73 ? 2.069 2.919 0.501 1.00 95.25 73 SER A N 1
ATOM 571 C CA . SER A 1 73 ? 3.250 2.351 1.161 1.00 95.25 73 SER A CA 1
ATOM 572 C C . SER A 1 73 ? 4.065 1.457 0.225 1.00 95.25 73 SER A C 1
ATOM 574 O O . SER A 1 73 ? 5.291 1.492 0.253 1.00 95.25 73 SER A O 1
ATOM 576 N N . THR A 1 74 ? 3.416 0.709 -0.674 1.00 96.19 74 THR A N 1
ATOM 577 C CA . THR A 1 74 ? 4.126 -0.097 -1.686 1.00 96.19 74 THR A CA 1
ATOM 578 C C . THR A 1 74 ? 4.933 0.781 -2.636 1.00 96.19 74 THR A C 1
ATOM 580 O O . THR A 1 74 ? 6.052 0.431 -3.003 1.00 96.19 74 THR A O 1
ATOM 583 N N . TRP A 1 75 ? 4.388 1.937 -3.027 1.00 94.06 75 TRP A N 1
ATOM 584 C CA . TRP A 1 75 ? 5.114 2.895 -3.859 1.00 94.06 75 TRP A CA 1
ATOM 585 C C . TRP A 1 75 ? 6.355 3.445 -3.148 1.00 94.06 75 TRP A C 1
ATOM 587 O O . TRP A 1 75 ? 7.411 3.548 -3.765 1.00 94.06 75 TRP A O 1
ATOM 597 N N . GLN A 1 76 ? 6.254 3.749 -1.851 1.00 91.62 76 GLN A N 1
ATOM 598 C CA . GLN A 1 76 ? 7.411 4.173 -1.053 1.00 91.62 76 GLN A CA 1
ATOM 599 C C . GLN A 1 76 ? 8.485 3.091 -0.996 1.00 91.62 76 GLN A C 1
ATOM 601 O O . GLN A 1 76 ? 9.651 3.388 -1.225 1.00 91.62 76 GLN A O 1
ATOM 606 N N . GLN A 1 77 ? 8.089 1.838 -0.755 1.00 91.94 77 GLN A N 1
ATOM 607 C CA . GLN A 1 77 ? 9.021 0.711 -0.719 1.00 91.94 77 GLN A CA 1
ATOM 608 C C . GLN A 1 77 ? 9.708 0.499 -2.065 1.00 91.94 77 GLN A C 1
ATOM 610 O O . GLN A 1 77 ? 10.919 0.355 -2.103 1.00 91.94 77 GLN A O 1
ATOM 615 N N . ALA A 1 78 ? 8.974 0.580 -3.177 1.00 91.25 78 ALA A N 1
ATOM 616 C CA . ALA A 1 78 ? 9.563 0.488 -4.512 1.00 91.25 78 ALA A CA 1
ATOM 617 C C . ALA A 1 78 ? 10.516 1.656 -4.842 1.00 91.25 78 ALA A C 1
ATOM 619 O O . ALA A 1 78 ? 11.404 1.510 -5.681 1.00 91.25 78 ALA A O 1
ATOM 620 N N . ALA A 1 79 ? 10.319 2.823 -4.220 1.00 87.62 79 ALA A N 1
ATOM 621 C CA . ALA A 1 79 ? 11.205 3.975 -4.370 1.00 87.62 79 ALA A CA 1
ATOM 622 C C . ALA A 1 79 ? 12.467 3.872 -3.493 1.00 87.62 79 ALA A C 1
ATOM 624 O O . ALA A 1 79 ? 13.519 4.363 -3.899 1.00 87.62 79 ALA A O 1
ATOM 625 N N . GLU A 1 80 ? 12.366 3.254 -2.312 1.00 87.50 80 GLU A N 1
ATOM 626 C CA . GLU A 1 80 ? 13.490 3.011 -1.397 1.00 87.50 80 GLU A CA 1
ATOM 627 C C . GLU A 1 80 ? 14.347 1.819 -1.847 1.00 87.50 80 GLU A C 1
ATOM 629 O O . GLU A 1 80 ? 15.571 1.929 -1.913 1.00 87.50 80 GLU A O 1
ATOM 634 N N . ASP A 1 81 ? 13.702 0.709 -2.212 1.00 87.31 81 ASP A N 1
ATOM 635 C CA . ASP A 1 81 ? 14.324 -0.519 -2.698 1.00 87.31 81 ASP A CA 1
ATOM 636 C C . ASP A 1 81 ? 13.642 -0.975 -4.004 1.00 87.31 81 ASP A C 1
ATOM 638 O O . ASP A 1 81 ? 12.577 -1.604 -3.984 1.00 87.31 81 ASP A O 1
ATOM 642 N N . PRO A 1 82 ? 14.214 -0.650 -5.180 1.00 86.06 82 PRO A N 1
ATOM 643 C CA . PRO A 1 82 ? 13.584 -0.878 -6.477 1.00 86.06 82 PRO A CA 1
ATOM 644 C C . PRO A 1 82 ? 13.697 -2.343 -6.934 1.00 86.06 82 PRO A C 1
ATOM 646 O O . PRO A 1 82 ? 14.130 -2.642 -8.051 1.00 86.06 82 PRO A O 1
ATOM 649 N N . MET A 1 83 ? 13.280 -3.283 -6.088 1.00 88.81 83 MET A N 1
ATOM 650 C CA . MET A 1 83 ? 13.128 -4.691 -6.444 1.00 88.81 83 MET A CA 1
ATOM 651 C C . MET A 1 83 ? 11.858 -4.907 -7.274 1.00 88.81 83 MET A C 1
ATOM 653 O O . MET A 1 83 ? 10.783 -4.403 -6.946 1.00 88.81 83 MET A O 1
ATOM 657 N N . ALA A 1 84 ? 11.953 -5.752 -8.307 1.00 89.62 84 ALA A N 1
ATOM 658 C CA . ALA A 1 84 ? 10.826 -6.123 -9.173 1.00 89.62 84 ALA A CA 1
ATOM 659 C C . ALA A 1 84 ? 9.588 -6.612 -8.391 1.00 89.62 84 ALA A C 1
ATOM 661 O O . ALA A 1 84 ? 8.453 -6.358 -8.791 1.00 89.62 84 ALA A O 1
ATOM 662 N N . GLU A 1 85 ? 9.800 -7.274 -7.250 1.00 91.12 85 GLU A N 1
ATOM 663 C CA . GLU A 1 85 ? 8.739 -7.766 -6.366 1.00 91.12 85 GLU A CA 1
ATOM 664 C C . GLU A 1 85 ? 7.804 -6.644 -5.882 1.00 91.12 85 GLU A C 1
ATOM 666 O O . GLU A 1 85 ? 6.582 -6.802 -5.934 1.00 91.12 85 GLU A O 1
ATOM 671 N N . HIS A 1 86 ? 8.348 -5.486 -5.488 1.00 92.81 86 HIS A N 1
ATOM 672 C CA . HIS A 1 86 ? 7.546 -4.349 -5.030 1.00 92.81 86 HIS A CA 1
ATOM 673 C C . HIS A 1 86 ? 6.689 -3.772 -6.157 1.00 92.81 86 HIS A C 1
ATOM 675 O O . HIS A 1 86 ? 5.510 -3.481 -5.946 1.00 92.81 86 HIS A O 1
ATOM 681 N N . PHE A 1 87 ? 7.232 -3.682 -7.374 1.00 93.69 87 PHE A N 1
ATOM 682 C CA . PHE A 1 87 ? 6.472 -3.207 -8.531 1.00 93.69 87 PHE A CA 1
ATOM 683 C C . PHE A 1 87 ? 5.358 -4.185 -8.928 1.00 93.69 87 PHE A C 1
ATOM 685 O O . PHE A 1 87 ? 4.224 -3.762 -9.165 1.00 93.69 87 PHE A O 1
ATOM 692 N N . HIS A 1 88 ? 5.628 -5.495 -8.930 1.00 94.38 88 HIS A N 1
ATOM 693 C CA . HIS A 1 88 ? 4.597 -6.508 -9.180 1.00 94.38 88 HIS A CA 1
ATOM 694 C C . HIS A 1 88 ? 3.485 -6.469 -8.127 1.00 94.38 88 HIS A C 1
ATOM 696 O O . HIS A 1 88 ? 2.303 -6.504 -8.489 1.00 94.38 88 HIS A O 1
ATOM 702 N N . ARG A 1 89 ? 3.840 -6.344 -6.842 1.00 95.19 89 ARG A N 1
ATOM 703 C CA . ARG A 1 89 ? 2.864 -6.237 -5.751 1.00 95.19 89 ARG A CA 1
ATOM 704 C C . ARG A 1 89 ? 2.039 -4.957 -5.857 1.00 95.19 89 ARG A C 1
ATOM 706 O O . ARG A 1 89 ? 0.818 -5.013 -5.733 1.00 95.19 89 ARG A O 1
ATOM 713 N N . GLY A 1 90 ? 2.675 -3.825 -6.157 1.00 95.19 90 GLY A N 1
ATOM 714 C CA . GLY A 1 90 ? 1.996 -2.544 -6.358 1.00 95.19 90 GLY A CA 1
ATOM 715 C C . GLY A 1 90 ? 0.994 -2.596 -7.509 1.00 95.19 90 GLY A C 1
ATOM 716 O O . GLY A 1 90 ? -0.152 -2.165 -7.360 1.00 95.19 90 GLY A O 1
ATOM 717 N N . ARG A 1 91 ? 1.375 -3.220 -8.631 1.00 95.44 91 ARG A N 1
ATOM 718 C CA . ARG A 1 91 ? 0.484 -3.471 -9.772 1.00 95.44 91 ARG A CA 1
ATOM 719 C C . ARG A 1 91 ? -0.725 -4.325 -9.378 1.00 95.44 91 ARG A C 1
ATOM 721 O O . ARG A 1 91 ? -1.851 -4.012 -9.772 1.00 95.44 91 ARG A O 1
ATOM 728 N N . GLU A 1 92 ? -0.510 -5.390 -8.608 1.00 95.25 92 GLU A N 1
ATOM 729 C CA . GLU A 1 92 ? -1.576 -6.281 -8.137 1.00 95.25 92 GLU A CA 1
ATOM 730 C C . GLU A 1 92 ? -2.566 -5.552 -7.215 1.00 95.25 92 GLU A C 1
ATOM 732 O O . GLU A 1 92 ? -3.777 -5.613 -7.447 1.00 95.25 92 GLU A O 1
ATOM 737 N N . LEU A 1 93 ? -2.062 -4.818 -6.218 1.00 95.69 93 LEU A N 1
ATOM 738 C CA . LEU A 1 93 ? -2.882 -4.039 -5.285 1.00 95.69 93 LEU A CA 1
ATOM 739 C C . LEU A 1 93 ? -3.734 -3.002 -6.024 1.00 95.69 93 LEU A C 1
ATOM 741 O O . LEU A 1 93 ? -4.949 -2.951 -5.827 1.00 95.69 93 LEU A O 1
ATOM 745 N N . CYS A 1 94 ? -3.127 -2.238 -6.940 1.00 94.94 94 CYS A N 1
ATOM 746 C CA . CYS A 1 94 ? -3.857 -1.274 -7.763 1.00 94.94 94 CYS A CA 1
ATOM 747 C C . CYS A 1 94 ? -4.960 -1.950 -8.587 1.00 94.94 94 CYS A C 1
ATOM 749 O O . CYS A 1 94 ? -6.079 -1.447 -8.655 1.00 94.94 94 CYS A O 1
ATOM 751 N N . SER A 1 95 ? -4.663 -3.093 -9.209 1.00 93.56 95 SER A N 1
ATOM 752 C CA . SER A 1 95 ? -5.616 -3.799 -10.075 1.00 93.56 95 SER A CA 1
ATOM 753 C C . SER A 1 95 ? -6.832 -4.296 -9.295 1.00 93.56 95 SER A C 1
ATOM 755 O O . SER A 1 95 ? -7.967 -4.054 -9.705 1.00 93.56 95 SER A O 1
ATOM 757 N N . ARG A 1 96 ? -6.606 -4.925 -8.134 1.00 92.44 96 ARG A N 1
ATOM 758 C CA . ARG A 1 96 ? -7.682 -5.389 -7.244 1.00 92.44 96 ARG A CA 1
ATOM 759 C C . ARG A 1 96 ? -8.528 -4.222 -6.730 1.00 92.44 96 ARG A C 1
ATOM 761 O O . ARG A 1 96 ? -9.756 -4.303 -6.737 1.00 92.44 96 ARG A O 1
ATOM 768 N N . PHE A 1 97 ? -7.880 -3.131 -6.319 1.00 92.25 97 PHE A N 1
ATOM 769 C CA . PHE A 1 97 ? -8.565 -1.944 -5.814 1.00 92.25 97 PHE A CA 1
ATOM 770 C C . PHE A 1 97 ? -9.466 -1.302 -6.874 1.00 92.25 97 PHE A C 1
ATOM 772 O O . PHE A 1 97 ? -10.636 -1.029 -6.603 1.00 92.25 97 PHE A O 1
ATOM 779 N N . LEU A 1 98 ? -8.946 -1.095 -8.089 1.00 91.50 98 LEU A N 1
ATOM 780 C CA . LEU A 1 98 ? -9.687 -0.460 -9.182 1.00 91.50 98 LEU A CA 1
ATOM 781 C C . LEU A 1 98 ? -10.896 -1.292 -9.616 1.00 91.50 98 LEU A C 1
ATOM 783 O O . LEU A 1 98 ? -11.994 -0.744 -9.685 1.00 91.50 98 LEU A O 1
ATOM 787 N N . ALA A 1 99 ? -10.727 -2.607 -9.796 1.00 89.56 99 ALA A N 1
ATOM 788 C CA . ALA A 1 99 ? -11.825 -3.502 -10.170 1.00 89.56 99 ALA A CA 1
ATOM 789 C C . ALA A 1 99 ? -12.995 -3.435 -9.168 1.00 89.56 99 ALA A C 1
ATOM 791 O O . ALA A 1 99 ? -14.172 -3.420 -9.538 1.00 89.56 99 ALA A O 1
ATOM 792 N N . ARG A 1 100 ? -12.681 -3.333 -7.872 1.00 85.88 100 ARG A N 1
ATOM 793 C CA . ARG A 1 100 ? -13.695 -3.189 -6.825 1.00 85.88 100 ARG A CA 1
ATOM 794 C C . ARG A 1 100 ? -14.330 -1.801 -6.814 1.00 85.88 100 ARG A C 1
ATOM 796 O O . ARG A 1 100 ? -15.547 -1.680 -6.679 1.00 85.88 100 ARG A O 1
ATOM 803 N N . ALA A 1 101 ? -13.526 -0.752 -6.939 1.00 82.50 101 ALA A N 1
ATOM 804 C CA . ALA A 1 101 ? -14.012 0.618 -6.859 1.00 82.50 101 ALA A CA 1
ATOM 805 C C . ALA A 1 101 ? -14.893 1.022 -8.053 1.00 82.50 101 ALA A C 1
ATOM 807 O O . ALA A 1 101 ? -15.815 1.823 -7.888 1.00 82.50 101 ALA A O 1
ATOM 808 N N . GLU A 1 102 ? -14.663 0.439 -9.229 1.00 73.25 102 GLU A N 1
ATOM 809 C CA . GLU A 1 102 ? -15.533 0.595 -10.402 1.00 73.25 102 GLU A CA 1
ATOM 810 C C . GLU A 1 102 ? -16.938 0.035 -10.150 1.00 73.25 102 GLU A C 1
ATOM 812 O O . GLU A 1 102 ? -17.924 0.628 -10.580 1.00 73.25 102 GLU A O 1
ATOM 817 N N . THR A 1 103 ? -17.043 -1.026 -9.348 1.00 72.81 103 THR A N 1
ATOM 818 C CA . THR A 1 103 ? -18.330 -1.601 -8.930 1.00 72.81 103 THR A CA 1
ATOM 819 C C . THR A 1 103 ? -19.017 -0.762 -7.841 1.00 72.81 103 THR A C 1
ATOM 821 O O . THR A 1 103 ? -20.243 -0.695 -7.787 1.00 72.81 103 THR A O 1
ATOM 824 N N . ALA A 1 104 ? -18.243 -0.109 -6.967 1.00 69.44 104 ALA A N 1
ATOM 825 C CA . ALA A 1 104 ? -18.751 0.606 -5.791 1.00 69.44 104 ALA A CA 1
ATOM 826 C C . ALA A 1 104 ? -19.157 2.073 -6.042 1.00 69.44 104 ALA A C 1
ATOM 828 O O . ALA A 1 104 ? -19.775 2.683 -5.173 1.00 69.44 104 ALA A O 1
ATOM 829 N N . GLY A 1 105 ? -18.841 2.644 -7.210 1.00 54.75 105 GLY A N 1
ATOM 830 C CA . GLY A 1 105 ? -19.271 3.994 -7.583 1.00 54.75 105 GLY A CA 1
ATOM 831 C C . GLY A 1 105 ? -18.490 5.113 -6.881 1.00 54.75 105 GLY A C 1
ATOM 832 O O . GLY A 1 105 ? -18.963 5.720 -5.928 1.00 54.75 105 GLY A O 1
ATOM 833 N N . ALA A 1 106 ? -17.330 5.437 -7.457 1.00 55.66 106 ALA A N 1
ATOM 834 C CA . ALA A 1 106 ? -16.510 6.637 -7.248 1.00 55.66 106 ALA A CA 1
ATOM 835 C C . ALA A 1 106 ? -15.819 6.819 -5.879 1.00 55.66 106 ALA A C 1
ATOM 837 O O . ALA A 1 106 ? -16.400 7.240 -4.880 1.00 55.66 106 ALA A O 1
ATOM 838 N N . VAL A 1 107 ? -14.489 6.675 -5.910 1.00 63.19 107 VAL A N 1
ATOM 839 C CA . VAL A 1 107 ? -13.568 7.114 -4.854 1.00 63.19 107 VAL A CA 1
ATOM 840 C C . VAL A 1 107 ? -12.720 8.267 -5.390 1.00 63.19 107 VAL A C 1
ATOM 842 O O . VAL A 1 107 ? -12.250 8.223 -6.526 1.00 63.19 107 VAL A O 1
ATOM 845 N N . LYS A 1 108 ? -12.490 9.310 -4.583 1.00 68.31 108 LYS A N 1
ATOM 846 C CA . LYS A 1 108 ? -11.625 10.447 -4.963 1.00 68.31 108 LYS A CA 1
ATOM 847 C C . LYS A 1 108 ? -10.186 10.024 -5.303 1.00 68.31 108 LYS A C 1
ATOM 849 O O . LYS A 1 108 ? -9.517 10.719 -6.060 1.00 68.31 108 LYS A O 1
ATOM 854 N N . SER A 1 109 ? -9.736 8.888 -4.779 1.00 78.12 109 SER A N 1
ATOM 855 C CA . SER A 1 109 ? -8.397 8.326 -4.973 1.00 78.12 109 SER A CA 1
ATOM 856 C C . SER A 1 109 ? -8.196 7.615 -6.316 1.00 78.12 109 SER A C 1
ATOM 858 O O . SER A 1 109 ? -7.060 7.303 -6.658 1.00 78.12 109 SER A O 1
ATOM 860 N N . LEU A 1 110 ? -9.241 7.377 -7.125 1.00 87.38 110 LEU A N 1
ATOM 861 C CA . LEU A 1 110 ? -9.107 6.545 -8.334 1.00 87.38 110 LEU A CA 1
ATOM 862 C C . LEU A 1 110 ? -8.100 7.086 -9.346 1.00 87.38 110 LEU A C 1
ATOM 864 O O . LEU A 1 110 ? -7.366 6.310 -9.950 1.00 87.38 110 LEU A O 1
ATOM 868 N N . ALA A 1 111 ? -8.041 8.405 -9.522 1.00 87.00 111 ALA A N 1
ATOM 869 C CA . ALA A 1 111 ? -7.050 9.017 -10.402 1.00 87.00 111 ALA A CA 1
ATOM 870 C C . ALA A 1 111 ? -5.615 8.777 -9.896 1.00 87.00 111 ALA A C 1
ATOM 872 O O . ALA A 1 111 ? -4.729 8.481 -10.692 1.00 87.00 111 ALA A O 1
ATOM 873 N N . GLN A 1 112 ? -5.403 8.845 -8.577 1.00 88.25 112 GLN A N 1
ATOM 874 C CA . GLN A 1 112 ? -4.100 8.610 -7.948 1.00 88.25 112 GLN A CA 1
ATOM 875 C C . GLN A 1 112 ? -3.693 7.138 -8.058 1.00 88.25 112 GLN A C 1
ATOM 877 O O . GLN A 1 112 ? -2.577 6.840 -8.473 1.00 88.25 112 GLN A O 1
ATOM 882 N N . VAL A 1 113 ? -4.612 6.213 -7.770 1.00 91.81 113 VAL A N 1
ATOM 883 C CA . VAL A 1 113 ? -4.350 4.771 -7.885 1.00 91.81 113 VAL A CA 1
ATOM 884 C C . VAL A 1 113 ? -4.082 4.365 -9.338 1.00 91.81 113 VAL A C 1
ATOM 886 O O . VAL A 1 113 ? -3.175 3.574 -9.585 1.00 91.81 113 VAL A O 1
ATOM 889 N N . ARG A 1 114 ? -4.796 4.934 -10.322 1.00 91.75 114 ARG A N 1
ATOM 890 C CA . ARG A 1 114 ? -4.495 4.712 -11.750 1.00 91.75 114 ARG A CA 1
ATOM 891 C C . ARG A 1 114 ? -3.111 5.232 -12.132 1.00 91.75 114 ARG A C 1
ATOM 893 O O . ARG A 1 114 ? -2.361 4.509 -12.778 1.00 91.75 114 ARG A O 1
ATOM 900 N N . ALA A 1 115 ? -2.748 6.435 -11.686 1.00 90.88 115 ALA A N 1
ATOM 901 C CA . ALA A 1 115 ? -1.417 6.987 -11.933 1.00 90.88 115 ALA A CA 1
ATOM 902 C C . ALA A 1 115 ? -0.309 6.101 -11.337 1.00 90.88 115 ALA A C 1
ATOM 904 O O . ALA A 1 115 ? 0.682 5.824 -12.006 1.00 90.88 115 ALA A O 1
ATOM 905 N N . LEU A 1 116 ? -0.497 5.589 -10.116 1.00 92.62 116 LEU A N 1
ATOM 906 C CA . LEU A 1 116 ? 0.445 4.651 -9.502 1.00 92.62 116 LEU A CA 1
ATOM 907 C C . LEU A 1 116 ? 0.514 3.317 -10.249 1.00 92.62 116 LEU A C 1
ATOM 909 O O . LEU A 1 116 ? 1.613 2.813 -10.468 1.00 92.62 116 LEU A O 1
ATOM 913 N N . ARG A 1 117 ? -0.622 2.769 -10.702 1.00 94.31 117 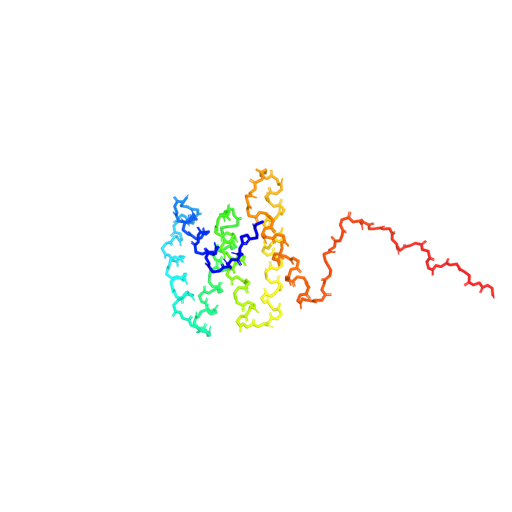ARG A N 1
ATOM 914 C CA . ARG A 1 117 ? -0.642 1.555 -11.535 1.00 94.3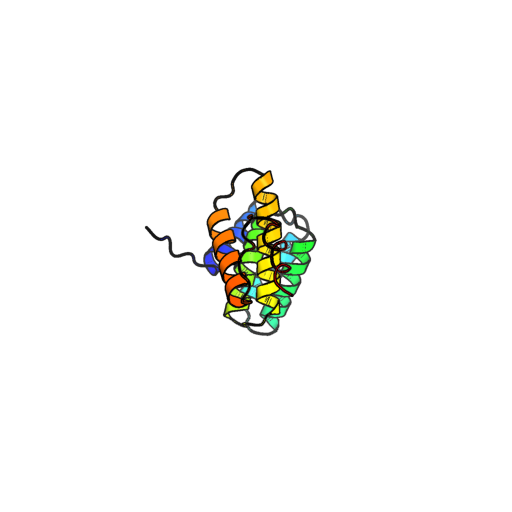1 117 ARG A CA 1
ATOM 915 C C . ARG A 1 117 ? 0.203 1.729 -12.794 1.00 94.31 117 ARG A C 1
ATOM 917 O O . ARG A 1 117 ? 1.024 0.862 -13.085 1.00 94.31 117 ARG A O 1
ATOM 924 N N . ALA A 1 118 ? 0.024 2.842 -13.503 1.00 91.38 118 ALA A N 1
ATOM 925 C CA . ALA A 1 118 ? 0.803 3.165 -14.694 1.00 91.38 118 ALA A CA 1
ATOM 926 C C . ALA A 1 118 ? 2.305 3.263 -14.378 1.00 91.38 118 ALA A C 1
ATOM 928 O O . ALA A 1 118 ? 3.125 2.714 -15.113 1.00 91.38 118 ALA A O 1
ATOM 929 N N . SER A 1 119 ? 2.672 3.878 -13.250 1.00 91.62 119 SER A N 1
ATOM 930 C CA . SER A 1 119 ? 4.067 3.942 -12.804 1.00 91.62 119 SER A CA 1
ATOM 931 C C . SER A 1 119 ? 4.655 2.561 -12.487 1.00 91.62 119 SER A C 1
ATOM 933 O O . SER A 1 119 ? 5.775 2.272 -12.908 1.00 91.62 119 SER A O 1
ATOM 935 N N . PHE A 1 120 ? 3.912 1.684 -11.800 1.00 93.75 120 PHE A N 1
ATOM 936 C CA . PHE A 1 120 ? 4.355 0.311 -11.524 1.00 93.75 120 PHE A CA 1
ATOM 937 C C . PHE A 1 120 ? 4.558 -0.493 -12.814 1.00 93.75 120 PHE A C 1
ATOM 939 O O . PHE A 1 120 ? 5.567 -1.178 -12.957 1.00 93.75 120 PHE A O 1
ATOM 946 N N . LEU A 1 121 ? 3.638 -0.377 -13.774 1.00 91.31 121 LEU A N 1
ATOM 947 C CA . LEU A 1 121 ? 3.750 -1.030 -15.082 1.00 91.31 121 LEU A CA 1
ATOM 948 C C . LEU A 1 121 ? 4.958 -0.521 -15.868 1.00 91.31 121 LEU A C 1
ATOM 950 O O . LEU A 1 121 ? 5.763 -1.319 -16.345 1.00 91.31 121 LEU A O 1
ATOM 954 N N . SER A 1 122 ? 5.142 0.800 -15.919 1.00 90.69 122 SER A N 1
ATOM 955 C CA . SER A 1 122 ? 6.289 1.409 -16.589 1.00 90.69 122 SER A CA 1
ATOM 956 C C . SER A 1 122 ? 7.619 0.933 -16.001 1.00 90.69 122 SER A C 1
ATOM 958 O O . SER A 1 122 ? 8.562 0.715 -16.759 1.00 90.69 122 SER A O 1
ATOM 960 N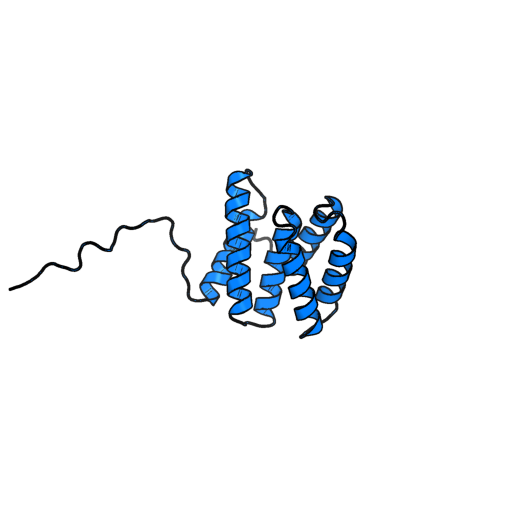 N . ALA A 1 123 ? 7.709 0.758 -14.680 1.00 89.06 123 ALA A N 1
ATOM 961 C CA . ALA A 1 123 ? 8.911 0.248 -14.020 1.00 89.06 123 ALA A CA 1
ATOM 962 C C . ALA A 1 123 ? 9.191 -1.232 -14.343 1.00 89.06 123 ALA A C 1
ATOM 964 O O . ALA A 1 123 ? 10.347 -1.643 -14.384 1.00 89.06 123 ALA A O 1
ATOM 965 N N . LEU A 1 124 ? 8.147 -2.015 -14.628 1.00 90.25 124 LEU A N 1
ATOM 966 C CA . LEU A 1 124 ? 8.250 -3.409 -15.073 1.00 90.25 124 LEU A CA 1
ATOM 967 C C . LEU A 1 124 ? 8.513 -3.546 -16.585 1.00 90.25 124 LEU A C 1
ATOM 969 O O . LEU A 1 124 ? 8.717 -4.655 -17.072 1.00 90.25 124 LEU A O 1
ATOM 973 N N . GLY A 1 125 ? 8.496 -2.442 -17.343 1.00 88.44 125 GLY A N 1
ATOM 974 C CA . GLY A 1 125 ? 8.529 -2.478 -18.809 1.00 88.44 125 GLY A CA 1
ATOM 975 C C . GLY A 1 125 ? 7.233 -3.015 -19.433 1.00 88.44 125 GLY A C 1
ATOM 976 O O . GLY A 1 125 ? 7.209 -3.355 -20.616 1.00 88.44 125 GLY A O 1
ATOM 977 N N . GLU A 1 126 ? 6.158 -3.088 -18.648 1.00 84.56 126 GLU A N 1
ATOM 978 C CA . GLU A 1 126 ? 4.825 -3.489 -19.083 1.00 84.56 126 GLU A CA 1
ATOM 979 C C . GLU A 1 126 ? 4.045 -2.250 -19.550 1.00 84.56 126 GLU A C 1
ATOM 981 O O . GLU A 1 126 ? 4.184 -1.152 -19.005 1.00 84.56 126 GLU A O 1
ATOM 986 N N . LYS A 1 127 ? 3.196 -2.413 -20.565 1.00 71.94 127 LYS A N 1
ATOM 987 C CA . LYS A 1 127 ? 2.192 -1.399 -20.909 1.00 71.94 127 LYS A CA 1
ATOM 988 C C . LYS A 1 127 ? 0.907 -1.714 -20.153 1.00 71.94 127 LYS A C 1
ATOM 990 O O . LYS A 1 127 ? 0.626 -2.887 -19.908 1.00 71.94 127 LYS A O 1
ATOM 995 N N . GLU A 1 128 ? 0.120 -0.692 -19.805 1.00 62.66 128 GLU A N 1
ATOM 996 C CA . GLU A 1 128 ? -1.287 -0.943 -19.476 1.00 62.66 128 GLU A CA 1
ATOM 997 C C . GLU A 1 128 ? -1.880 -1.721 -20.646 1.00 62.66 128 GLU A C 1
ATOM 999 O O . GLU A 1 128 ? -1.720 -1.317 -21.798 1.00 62.66 128 GLU A O 1
ATOM 1004 N N . ALA A 1 129 ? -2.459 -2.888 -20.359 1.00 58.44 129 ALA A N 1
ATOM 1005 C CA . ALA A 1 129 ? -3.252 -3.581 -21.350 1.00 58.44 129 ALA A CA 1
ATOM 1006 C C . ALA A 1 129 ? -4.388 -2.620 -21.696 1.00 58.44 129 ALA A C 1
ATOM 1008 O O . ALA A 1 129 ? -5.295 -2.424 -20.885 1.00 58.44 129 ALA A O 1
ATOM 1009 N N . ASP A 1 130 ? -4.272 -1.952 -22.843 1.00 47.44 130 ASP A N 1
ATOM 1010 C CA . ASP A 1 130 ? -5.390 -1.238 -23.429 1.00 47.44 130 ASP A CA 1
ATOM 1011 C C . ASP A 1 130 ? -6.561 -2.226 -23.433 1.00 47.44 130 ASP A C 1
ATOM 1013 O O . ASP A 1 130 ? -6.418 -3.364 -23.889 1.00 47.44 130 ASP A O 1
ATOM 1017 N N . GLU A 1 131 ? -7.721 -1.812 -22.925 1.00 45.62 131 GLU A N 1
ATOM 1018 C CA . GLU A 1 131 ? -9.002 -2.496 -23.139 1.00 45.62 131 GLU A CA 1
ATOM 1019 C C . GLU A 1 131 ? -9.415 -2.393 -24.625 1.00 45.62 131 GLU A C 1
ATOM 1021 O O . GLU A 1 131 ? -10.526 -2.004 -24.975 1.00 45.62 131 GLU A O 1
ATOM 1026 N N . ILE A 1 132 ? -8.493 -2.713 -25.530 1.00 45.47 132 ILE A N 1
ATOM 1027 C CA . ILE A 1 132 ? -8.699 -2.919 -26.953 1.00 45.47 132 ILE A CA 1
ATOM 1028 C C . ILE A 1 132 ? -8.333 -4.384 -27.167 1.00 45.47 132 ILE A C 1
ATOM 1030 O O . ILE A 1 132 ? -7.171 -4.745 -27.338 1.00 45.47 132 ILE A O 1
ATOM 1034 N N . GLY A 1 133 ? -9.350 -5.233 -27.024 1.00 40.25 133 GLY A N 1
ATOM 1035 C CA . GLY A 1 133 ? -9.214 -6.679 -27.080 1.00 40.25 133 GLY A CA 1
ATOM 1036 C C . GLY A 1 133 ? -8.601 -7.197 -28.380 1.00 40.25 133 GLY A C 1
ATOM 1037 O O . GLY A 1 133 ? -8.759 -6.608 -29.443 1.00 40.25 133 GLY A O 1
ATOM 1038 N N . ASP A 1 134 ? -7.914 -8.330 -28.259 1.00 45.00 134 ASP A N 1
ATOM 1039 C CA . ASP A 1 134 ? -8.136 -9.551 -29.049 1.00 45.00 134 ASP A CA 1
ATOM 1040 C C . ASP A 1 134 ? -8.295 -9.475 -30.583 1.00 45.00 134 ASP A C 1
ATOM 1042 O O . ASP A 1 134 ? -8.816 -10.413 -31.188 1.00 45.00 134 ASP A O 1
ATOM 1046 N N . GLU A 1 135 ? -7.803 -8.446 -31.271 1.00 45.03 135 GLU A N 1
ATOM 1047 C CA . GLU A 1 135 ? -7.870 -8.411 -32.736 1.00 45.03 135 GLU A CA 1
ATOM 1048 C C . GLU A 1 135 ? -6.592 -7.890 -33.391 1.00 45.03 135 GLU A C 1
ATOM 1050 O O . GLU A 1 135 ? -6.633 -6.883 -34.069 1.00 45.03 135 GLU A O 1
ATOM 1055 N N . TYR A 1 136 ? -5.458 -8.587 -33.246 1.00 45.91 136 TYR A N 1
ATOM 1056 C CA . TYR A 1 136 ? -4.382 -8.559 -34.260 1.00 45.91 136 TYR A CA 1
ATOM 1057 C C . TYR A 1 136 ? -3.557 -9.857 -34.291 1.00 45.91 136 TYR A C 1
ATOM 1059 O O . TYR A 1 136 ? -2.354 -9.838 -34.528 1.00 45.91 136 TYR A O 1
ATOM 1067 N N . ASP A 1 137 ? -4.208 -11.010 -34.117 1.00 50.03 137 ASP A N 1
ATOM 1068 C CA . ASP A 1 137 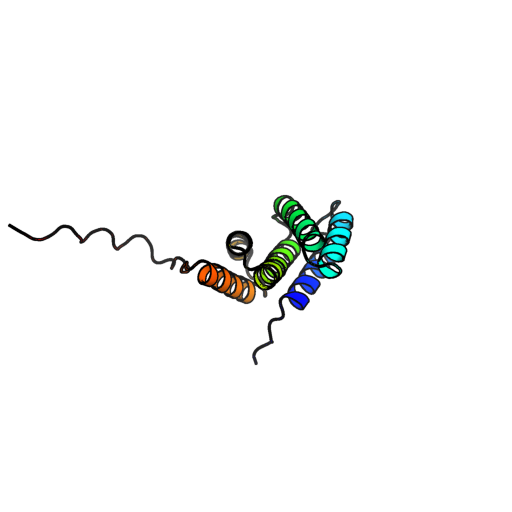? -3.619 -12.299 -34.503 1.00 50.03 137 ASP A CA 1
ATOM 1069 C C . ASP A 1 137 ? -4.520 -12.999 -35.525 1.00 50.03 137 ASP A C 1
ATOM 1071 O O . ASP A 1 137 ? -5.190 -13.994 -35.249 1.00 50.03 137 ASP A O 1
ATOM 1075 N N . ARG A 1 138 ? -4.644 -12.395 -36.715 1.00 48.69 138 ARG A N 1
ATOM 1076 C CA . ARG A 1 138 ? -5.285 -13.068 -37.854 1.00 48.69 138 ARG A CA 1
ATOM 1077 C C . ARG A 1 138 ? -4.862 -12.609 -39.248 1.00 48.69 138 ARG A C 1
ATOM 1079 O O . ARG A 1 138 ? -5.637 -12.792 -40.177 1.00 48.69 138 ARG A O 1
ATOM 1086 N N . ASP A 1 139 ? -3.648 -12.080 -39.428 1.00 50.59 139 ASP A N 1
ATOM 1087 C CA . ASP A 1 139 ? -3.192 -11.707 -40.782 1.00 50.59 139 ASP A CA 1
ATOM 1088 C C . ASP A 1 139 ? -1.694 -11.922 -41.089 1.00 50.59 139 ASP A C 1
ATOM 1090 O O . ASP A 1 139 ? -1.161 -11.361 -42.042 1.00 50.59 139 ASP A O 1
ATOM 1094 N N . ALA A 1 140 ? -1.003 -12.806 -40.357 1.00 49.22 140 ALA A N 1
ATOM 1095 C CA . ALA A 1 140 ? 0.386 -13.184 -40.666 1.00 49.22 140 ALA A CA 1
ATOM 1096 C C . ALA A 1 140 ? 0.535 -14.519 -41.431 1.00 49.22 140 ALA A C 1
ATOM 1098 O O . ALA A 1 140 ? 1.593 -15.141 -41.383 1.00 49.22 140 ALA A O 1
ATOM 1099 N N . ILE A 1 141 ? -0.496 -14.979 -42.157 1.00 53.31 141 ILE A N 1
ATOM 1100 C CA . ILE A 1 141 ? -0.359 -16.096 -43.112 1.00 53.31 141 ILE A CA 1
ATOM 1101 C C . ILE A 1 141 ? -1.083 -15.760 -44.419 1.00 53.31 141 ILE A C 1
ATOM 1103 O O . ILE A 1 141 ? -2.149 -16.298 -44.709 1.00 53.31 141 ILE A O 1
ATOM 1107 N N . LYS A 1 142 ? -0.483 -14.891 -45.241 1.00 48.91 142 LYS A N 1
ATOM 1108 C CA . LYS A 1 142 ? -0.686 -14.894 -46.699 1.00 48.91 142 LYS A CA 1
ATOM 1109 C C . LYS A 1 142 ? 0.567 -14.427 -47.444 1.00 48.91 142 LYS A C 1
ATOM 1111 O O . LYS A 1 142 ? 0.992 -13.290 -47.290 1.00 48.91 142 LYS A O 1
ATOM 1116 N N . GLY A 1 143 ? 1.044 -15.295 -48.338 1.00 39.72 143 GLY A N 1
ATOM 1117 C CA . GLY A 1 143 ? 1.945 -14.975 -49.452 1.00 39.72 143 GLY A CA 1
ATOM 1118 C C . GLY A 1 143 ? 3.346 -15.571 -49.278 1.00 39.72 143 GLY A C 1
ATOM 1119 O O . GLY A 1 143 ? 4.029 -15.231 -48.326 1.00 39.72 143 GLY A O 1
ATOM 1120 N N . GLY A 1 144 ? 3.837 -16.448 -50.147 1.00 45.97 144 GLY A N 1
ATOM 1121 C CA . GLY A 1 144 ? 3.334 -16.857 -51.453 1.00 45.97 144 GLY A CA 1
ATOM 1122 C C . GLY A 1 144 ? 4.224 -17.947 -52.059 1.00 45.97 144 GLY A C 1
ATOM 1123 O O . GLY A 1 144 ? 5.296 -18.217 -51.525 1.00 45.97 144 GLY A O 1
ATOM 1124 N N . ASP A 1 145 ? 3.669 -18.548 -53.113 1.00 44.75 145 ASP A N 1
ATOM 1125 C CA . ASP A 1 145 ? 4.184 -19.565 -54.053 1.00 44.75 145 ASP A CA 1
ATOM 1126 C C . ASP A 1 145 ? 5.717 -19.716 -54.151 1.00 44.75 145 ASP A C 1
ATOM 1128 O O . ASP A 1 145 ? 6.399 -18.707 -54.459 1.00 44.75 145 ASP A O 1
#